Protein AF-A0AAT9GBE4-F1 (afdb_monomer_lite)

Structure (mmCIF, N/CA/C/O backbone):
data_AF-A0AAT9GBE4-F1
#
_entry.id   AF-A0AAT9GBE4-F1
#
loop_
_atom_site.group_PDB
_atom_site.id
_atom_site.type_symbol
_atom_site.label_atom_id
_atom_site.label_alt_id
_atom_site.label_comp_id
_atom_site.label_asym_id
_atom_site.label_entity_id
_atom_site.label_seq_id
_atom_site.pdbx_PDB_ins_code
_atom_site.Cartn_x
_atom_site.Cartn_y
_atom_site.Cartn_z
_atom_site.occupancy
_atom_site.B_iso_or_equiv
_atom_site.auth_seq_id
_atom_site.auth_comp_id
_atom_site.auth_asym_id
_atom_site.auth_atom_id
_atom_site.pdbx_PDB_model_num
ATOM 1 N N . MET A 1 1 ? -16.857 6.912 0.104 1.00 52.94 1 MET A N 1
ATOM 2 C CA . MET A 1 1 ? -17.558 5.994 -0.826 1.00 52.94 1 MET A CA 1
ATOM 3 C C . MET A 1 1 ? -19.018 6.396 -0.884 1.00 52.94 1 MET A C 1
ATOM 5 O O . MET A 1 1 ? -19.527 6.775 0.161 1.00 52.94 1 MET A O 1
ATOM 9 N N . PRO A 1 2 ? -19.689 6.331 -2.043 1.00 53.78 2 PRO A N 1
ATOM 10 C CA . PRO A 1 2 ? -21.144 6.397 -2.057 1.00 53.78 2 PRO A CA 1
ATOM 11 C C . PRO A 1 2 ? -21.708 5.208 -1.261 1.00 53.78 2 PRO A C 1
ATOM 13 O O . PRO A 1 2 ? -21.199 4.089 -1.367 1.00 53.78 2 PRO A O 1
ATOM 16 N N . ASP A 1 3 ? -22.737 5.452 -0.448 1.00 60.16 3 ASP A N 1
ATOM 17 C CA . ASP A 1 3 ? -23.318 4.482 0.499 1.00 60.16 3 ASP A CA 1
ATOM 18 C C . ASP A 1 3 ? -23.775 3.165 -0.157 1.00 60.16 3 ASP A C 1
ATOM 20 O O . ASP A 1 3 ? -23.921 2.136 0.504 1.00 60.16 3 ASP A O 1
ATOM 24 N N . ASN A 1 4 ? -23.976 3.163 -1.478 1.00 71.44 4 ASN A N 1
ATOM 25 C CA . ASN A 1 4 ? -24.408 1.991 -2.231 1.00 71.44 4 ASN A CA 1
ATOM 26 C C . ASN A 1 4 ? -23.377 0.850 -2.219 1.00 71.44 4 ASN A C 1
ATOM 28 O O . ASN A 1 4 ? -23.770 -0.303 -2.068 1.00 71.44 4 ASN A O 1
ATOM 32 N N . VAL A 1 5 ? -22.077 1.134 -2.333 1.00 71.81 5 VAL A N 1
ATOM 33 C CA . VAL A 1 5 ? -21.060 0.080 -2.461 1.00 71.81 5 VAL A CA 1
ATOM 34 C C . VAL A 1 5 ? -20.840 -0.635 -1.129 1.00 71.81 5 VAL A C 1
ATOM 36 O O . VAL A 1 5 ? -20.756 -1.859 -1.109 1.00 71.81 5 VAL A O 1
ATOM 39 N N . LEU A 1 6 ? -20.824 0.090 -0.006 1.00 70.81 6 LEU A N 1
ATOM 40 C CA . LEU A 1 6 ? -20.710 -0.533 1.318 1.00 70.81 6 LEU A CA 1
ATOM 41 C C . LEU A 1 6 ? -21.883 -1.480 1.589 1.00 70.81 6 LEU A C 1
ATOM 43 O O . LEU A 1 6 ? -21.689 -2.591 2.079 1.00 70.81 6 LEU A O 1
ATOM 47 N N . ASN A 1 7 ? -23.096 -1.045 1.248 1.00 76.56 7 ASN A N 1
ATOM 48 C CA . ASN A 1 7 ? -24.302 -1.846 1.425 1.00 76.56 7 ASN A CA 1
ATOM 49 C C . ASN A 1 7 ? -24.305 -3.091 0.528 1.00 76.56 7 ASN A C 1
ATOM 51 O O . ASN A 1 7 ? -24.763 -4.145 0.965 1.00 76.56 7 ASN A O 1
ATOM 55 N N . ILE A 1 8 ? -23.763 -2.995 -0.692 1.00 79.81 8 ILE A N 1
ATOM 56 C CA . ILE A 1 8 ? -23.572 -4.151 -1.580 1.00 79.81 8 ILE A CA 1
ATOM 57 C C . ILE A 1 8 ? -22.571 -5.132 -0.963 1.00 79.81 8 ILE A C 1
ATOM 59 O O . ILE A 1 8 ? -22.898 -6.303 -0.804 1.00 79.81 8 ILE A O 1
ATOM 63 N N . VAL A 1 9 ? -21.393 -4.659 -0.549 1.00 75.38 9 VAL A N 1
ATOM 64 C CA . VAL A 1 9 ? -20.337 -5.514 0.021 1.00 75.38 9 VAL A CA 1
ATOM 65 C C . VAL A 1 9 ? -20.817 -6.219 1.290 1.00 75.38 9 VAL A C 1
ATOM 67 O O . VAL A 1 9 ? -20.665 -7.432 1.410 1.00 75.38 9 VAL A O 1
ATOM 70 N N . LYS A 1 10 ? -21.468 -5.492 2.208 1.00 76.44 10 LYS A N 1
ATOM 71 C CA . LYS A 1 10 ? -22.056 -6.086 3.417 1.00 76.44 10 LYS A CA 1
ATOM 72 C C . LYS A 1 10 ? -23.102 -7.144 3.078 1.00 76.44 10 LYS A C 1
ATOM 74 O O . LYS A 1 10 ? -23.070 -8.221 3.659 1.00 76.44 10 LYS A O 1
ATOM 79 N N . ARG A 1 11 ? -24.004 -6.858 2.131 1.00 77.44 11 ARG A N 1
ATOM 80 C CA . ARG A 1 11 ? -25.055 -7.800 1.725 1.00 77.44 11 ARG A CA 1
ATOM 81 C C . ARG A 1 11 ? -24.477 -9.075 1.122 1.00 77.44 11 ARG A C 1
ATOM 83 O O . ARG A 1 11 ? -24.991 -10.145 1.419 1.00 77.44 11 ARG A O 1
ATOM 90 N N . GLU A 1 12 ? -23.467 -8.971 0.264 1.00 77.12 12 GLU A N 1
ATOM 91 C CA . GLU A 1 12 ? -22.858 -10.148 -0.363 1.00 77.12 12 GLU A CA 1
ATOM 92 C C . GLU A 1 12 ? -22.108 -11.004 0.657 1.00 77.12 12 GLU A C 1
ATOM 94 O O . GLU A 1 12 ? -22.296 -12.214 0.683 1.00 77.12 12 GLU A O 1
ATOM 99 N N . LEU A 1 13 ? -21.345 -10.385 1.559 1.00 70.81 13 LEU A N 1
ATOM 100 C CA . LEU A 1 13 ? -20.557 -11.127 2.542 1.00 70.81 13 LEU A CA 1
ATOM 101 C C . LEU A 1 13 ? -21.417 -11.719 3.679 1.00 70.81 13 LEU A C 1
ATOM 103 O O . LEU A 1 13 ? -21.074 -12.760 4.231 1.00 70.81 13 LEU A O 1
ATOM 107 N N . GLN A 1 14 ? -22.554 -11.099 4.029 1.00 70.50 14 GLN A N 1
ATOM 108 C CA . GLN A 1 14 ? -23.476 -11.626 5.051 1.00 70.50 14 GLN A CA 1
ATOM 109 C C . GLN A 1 14 ? -24.170 -12.927 4.622 1.00 70.50 14 GLN A C 1
ATOM 111 O O . GLN A 1 14 ? -24.633 -13.675 5.482 1.00 70.50 14 GLN A O 1
ATOM 116 N N . LYS A 1 15 ? -24.244 -13.216 3.315 1.00 70.25 15 LYS A N 1
ATOM 117 C CA . LYS A 1 15 ? -24.845 -14.459 2.796 1.00 70.25 15 LYS A CA 1
ATOM 118 C C . LYS A 1 15 ? -24.085 -15.712 3.225 1.00 70.25 15 LYS A C 1
ATOM 120 O O . LYS A 1 15 ? -24.659 -16.793 3.184 1.00 70.25 15 LYS A O 1
ATOM 125 N N . GLU A 1 16 ? -22.828 -15.568 3.633 1.00 68.56 16 GLU A N 1
ATOM 126 C CA . GLU A 1 16 ? -21.970 -16.680 4.038 1.00 68.56 16 GLU A CA 1
ATOM 127 C C . GLU A 1 16 ? -21.886 -16.867 5.567 1.00 68.56 16 GLU A C 1
ATOM 129 O O . GLU A 1 16 ? -21.057 -17.638 6.033 1.00 68.56 16 GLU A O 1
ATOM 134 N N . GLU A 1 17 ? -22.720 -16.179 6.361 1.00 67.12 17 GLU A N 1
ATOM 135 C CA . GLU A 1 17 ? -22.729 -16.280 7.838 1.00 67.12 17 GLU A CA 1
ATOM 136 C C . GLU A 1 17 ? -21.445 -15.752 8.526 1.00 67.12 17 GLU A C 1
ATOM 138 O O . GLU A 1 17 ? -21.218 -15.966 9.716 1.00 67.12 17 GLU A O 1
ATOM 143 N N . TRP A 1 18 ? -20.613 -14.989 7.808 1.00 66.94 18 TRP A N 1
ATOM 144 C CA . TRP A 1 18 ? -19.428 -14.343 8.378 1.00 66.94 18 TRP A CA 1
ATOM 145 C C . TRP A 1 18 ? -19.826 -13.138 9.238 1.00 66.94 18 TRP A C 1
ATOM 147 O O . TRP A 1 18 ? -20.577 -12.256 8.806 1.00 66.94 18 TRP A O 1
ATOM 157 N N . VAL A 1 19 ? -19.259 -13.047 10.445 1.00 64.38 19 VAL A N 1
ATOM 158 C CA . VAL A 1 19 ? -19.305 -11.814 11.241 1.00 64.38 19 VAL A CA 1
ATOM 159 C C . VAL A 1 19 ? -18.430 -10.774 10.547 1.00 64.38 19 VAL A C 1
ATOM 161 O O . VAL A 1 19 ? -17.203 -10.847 10.563 1.00 64.38 19 VAL A O 1
ATOM 164 N N . LEU A 1 20 ? -19.080 -9.814 9.897 1.00 66.75 20 LEU A N 1
ATOM 165 C CA . LEU A 1 20 ? -18.417 -8.751 9.150 1.00 66.75 20 LEU A CA 1
ATOM 166 C C . LEU A 1 20 ? -18.062 -7.583 10.050 1.00 66.75 20 LEU A C 1
ATOM 168 O O . LEU A 1 20 ? -18.857 -6.657 10.221 1.00 66.75 20 LEU A O 1
ATOM 172 N N . ASP A 1 21 ? -16.832 -7.596 10.543 1.00 74.00 21 ASP A N 1
ATOM 173 C CA . ASP A 1 21 ? -16.206 -6.421 11.142 1.00 74.00 21 ASP A CA 1
ATOM 174 C C . ASP A 1 21 ? -15.461 -5.611 10.065 1.00 74.00 21 ASP A C 1
ATOM 176 O O . ASP A 1 21 ? -14.234 -5.566 9.993 1.00 74.00 21 ASP A O 1
ATOM 180 N N . ILE A 1 22 ? -16.228 -5.035 9.128 1.00 74.38 22 ILE A N 1
ATOM 181 C CA . ILE A 1 22 ? -15.681 -4.141 8.098 1.00 74.38 22 ILE A CA 1
ATOM 182 C C . ILE A 1 22 ? -15.601 -2.729 8.664 1.00 74.38 22 ILE A C 1
ATOM 184 O O . ILE A 1 22 ? -16.623 -2.050 8.822 1.00 74.38 22 ILE A O 1
ATOM 188 N N . ARG A 1 23 ? -14.372 -2.251 8.850 1.00 78.12 23 ARG A N 1
ATOM 189 C CA . ARG A 1 23 ? -14.071 -0.862 9.189 1.00 78.12 23 ARG A CA 1
ATOM 190 C C . ARG A 1 23 ? -13.731 -0.060 7.934 1.00 78.12 23 ARG A C 1
ATOM 192 O O . ARG A 1 23 ? -12.927 -0.481 7.107 1.00 78.12 23 ARG A O 1
ATOM 199 N N . ILE A 1 24 ? -14.337 1.119 7.801 1.00 80.88 24 ILE A N 1
ATOM 200 C CA . ILE A 1 24 ? -13.970 2.090 6.765 1.00 80.88 24 ILE A CA 1
ATOM 201 C C . ILE A 1 24 ? -13.000 3.084 7.385 1.00 80.88 24 ILE A C 1
ATOM 203 O O . ILE A 1 24 ? -13.379 3.838 8.278 1.00 80.88 24 ILE A O 1
ATOM 207 N N . SER A 1 25 ? -11.771 3.104 6.880 1.00 81.25 25 SER A N 1
ATOM 208 C CA . SER A 1 25 ? -10.796 4.118 7.267 1.00 81.25 25 SER A CA 1
ATOM 209 C C . SER A 1 25 ? -11.173 5.481 6.665 1.00 81.25 25 SER A C 1
ATOM 211 O O . SER A 1 25 ? -11.481 5.550 5.469 1.00 81.25 25 SER A O 1
ATOM 213 N N . PRO A 1 26 ? -11.116 6.582 7.436 1.00 80.38 26 PRO A N 1
ATOM 214 C CA . PRO A 1 26 ? -11.306 7.940 6.925 1.00 80.38 26 PRO A CA 1
ATOM 215 C C . PRO A 1 26 ? -10.069 8.481 6.186 1.00 80.38 26 PRO A C 1
ATOM 217 O O . PRO A 1 26 ? -10.047 9.652 5.804 1.00 80.38 26 PRO A O 1
ATOM 220 N N . THR A 1 27 ? -9.027 7.659 6.011 1.00 80.62 27 THR A N 1
ATOM 221 C CA . THR A 1 27 ? -7.773 8.035 5.350 1.00 80.62 27 THR A CA 1
ATOM 222 C C . THR A 1 27 ? -8.025 8.687 3.994 1.00 80.62 27 THR A C 1
ATOM 224 O O . THR A 1 27 ? -8.875 8.253 3.210 1.00 80.62 27 THR A O 1
ATOM 227 N N . LYS A 1 28 ? -7.257 9.745 3.708 1.00 81.56 28 LYS A N 1
ATOM 228 C CA . LYS A 1 28 ? -7.362 10.491 2.457 1.00 81.56 28 LYS A CA 1
ATOM 229 C C . LYS A 1 28 ? -7.174 9.546 1.273 1.00 81.56 28 LYS A C 1
ATOM 231 O O . LYS A 1 28 ? -6.143 8.898 1.143 1.00 81.56 28 LYS A O 1
ATOM 236 N N . GLN A 1 29 ? -8.162 9.513 0.389 1.00 83.19 29 GLN A N 1
ATOM 237 C CA . GLN A 1 29 ? -8.060 8.756 -0.848 1.00 83.19 29 GLN A CA 1
ATOM 238 C C . GLN A 1 29 ? -7.088 9.447 -1.806 1.00 83.19 29 GLN A C 1
ATOM 240 O O . GLN A 1 29 ? -6.993 10.679 -1.853 1.00 83.19 29 GLN A O 1
ATOM 245 N N . GLN A 1 30 ? -6.380 8.647 -2.590 1.00 83.75 30 GLN A N 1
ATOM 246 C CA . GLN A 1 30 ? -5.583 9.156 -3.692 1.00 83.75 30 GLN A CA 1
ATOM 247 C C . GLN A 1 30 ? -6.470 9.903 -4.697 1.00 83.75 30 GLN A C 1
ATOM 249 O O . GLN A 1 30 ? -7.597 9.497 -4.977 1.00 83.75 30 GLN A O 1
ATOM 254 N N . SER A 1 31 ? -5.953 11.010 -5.227 1.00 85.56 31 SER A N 1
ATOM 255 C CA . SER A 1 31 ? -6.701 11.915 -6.102 1.00 85.56 31 SER A CA 1
ATOM 256 C C . SER A 1 31 ? -6.435 11.722 -7.595 1.00 85.56 31 SER A C 1
ATOM 258 O O . SER A 1 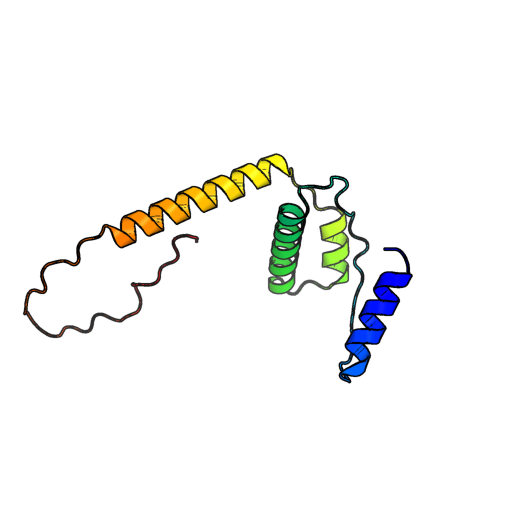31 ? -7.142 12.314 -8.404 1.00 85.56 31 SER A O 1
ATOM 260 N N . ASP A 1 32 ? -5.418 10.946 -7.972 1.00 84.44 32 ASP A N 1
ATOM 261 C CA . ASP A 1 32 ? -5.126 10.628 -9.373 1.00 84.44 32 ASP A CA 1
ATOM 262 C C . ASP A 1 32 ? -5.639 9.228 -9.757 1.00 84.44 32 ASP A C 1
ATOM 264 O O . ASP A 1 32 ? -5.876 8.375 -8.903 1.00 84.44 32 ASP A O 1
ATOM 268 N N . GLY A 1 33 ? -5.840 8.999 -11.057 1.00 85.06 33 GLY A N 1
ATOM 269 C CA . GLY A 1 33 ? -6.460 7.775 -11.573 1.00 85.06 33 GLY A CA 1
ATOM 270 C C . GLY A 1 33 ? -5.507 6.615 -11.876 1.00 85.06 33 GLY A C 1
ATOM 271 O O . GLY A 1 33 ? -5.973 5.608 -12.401 1.00 85.06 33 GLY A O 1
ATOM 272 N N . TYR A 1 34 ? -4.198 6.730 -11.619 1.00 87.81 34 TYR A N 1
ATOM 273 C CA . TYR A 1 34 ? -3.206 5.771 -12.142 1.00 87.81 34 TYR A CA 1
ATOM 274 C C . TYR A 1 34 ? -2.151 5.297 -11.132 1.00 87.81 34 TYR A C 1
ATOM 276 O O . TYR A 1 34 ? -1.455 4.319 -11.407 1.00 87.81 34 TYR A O 1
ATOM 284 N N . ASN A 1 35 ? -2.023 5.921 -9.957 1.00 89.62 35 ASN A N 1
ATOM 285 C CA . ASN A 1 35 ? -1.132 5.433 -8.893 1.00 89.62 35 ASN A CA 1
ATOM 286 C C . ASN A 1 35 ? -1.836 4.540 -7.845 1.00 89.62 35 ASN A C 1
ATOM 288 O O . ASN A 1 35 ? -1.243 4.258 -6.807 1.00 89.62 35 ASN A O 1
ATOM 292 N N . CYS A 1 36 ? -3.072 4.077 -8.103 1.00 89.88 36 CYS A N 1
ATOM 293 C CA . CYS A 1 36 ? -3.882 3.322 -7.128 1.00 89.88 36 CYS A CA 1
ATOM 294 C C . CYS A 1 36 ? -3.175 2.082 -6.574 1.00 89.88 36 CYS A C 1
ATOM 296 O O . CYS A 1 36 ? -3.274 1.804 -5.382 1.00 89.88 36 CYS A O 1
ATOM 298 N N . GLY A 1 37 ? -2.401 1.385 -7.410 1.00 91.75 37 GLY A N 1
ATOM 299 C CA . GLY A 1 37 ? -1.592 0.246 -6.980 1.00 91.75 37 GLY A CA 1
ATOM 300 C C . GLY A 1 37 ? -0.482 0.632 -5.998 1.00 91.75 37 GLY A C 1
ATOM 301 O O . GLY A 1 37 ? -0.364 0.017 -4.945 1.00 91.75 37 GLY A O 1
ATOM 302 N N . ILE A 1 38 ? 0.292 1.679 -6.302 1.00 93.44 38 ILE A N 1
ATOM 303 C CA . ILE A 1 38 ? 1.395 2.150 -5.441 1.00 93.44 38 ILE A CA 1
ATOM 304 C C . ILE A 1 38 ? 0.840 2.652 -4.109 1.00 93.44 38 ILE A C 1
ATOM 306 O O . ILE A 1 38 ? 1.339 2.291 -3.048 1.00 93.44 38 ILE A O 1
ATOM 310 N N . PHE A 1 39 ? -0.241 3.431 -4.157 1.00 92.06 39 PHE A N 1
ATOM 311 C CA . PHE A 1 39 ? -0.905 3.916 -2.956 1.00 92.06 39 PHE A CA 1
ATOM 312 C C . PHE A 1 39 ? -1.417 2.763 -2.085 1.00 92.06 39 PHE A C 1
ATOM 314 O O . PHE A 1 39 ? -1.231 2.788 -0.870 1.00 92.06 39 PHE A O 1
ATOM 321 N N . ALA A 1 40 ? -2.027 1.735 -2.683 1.00 92.00 40 ALA A N 1
ATOM 322 C CA . ALA A 1 40 ? -2.481 0.560 -1.945 1.00 92.00 40 ALA A CA 1
ATOM 323 C C . ALA A 1 40 ? -1.315 -0.189 -1.280 1.00 92.00 40 ALA A C 1
ATOM 325 O O . ALA A 1 40 ? -1.428 -0.556 -0.112 1.00 92.00 40 ALA A O 1
ATOM 326 N N . LEU A 1 41 ? -0.195 -0.370 -1.989 1.00 94.31 41 LEU A N 1
ATOM 327 C CA . LEU A 1 41 ? 0.992 -1.050 -1.465 1.00 94.31 41 LEU A CA 1
ATOM 328 C C . LEU A 1 41 ? 1.619 -0.302 -0.285 1.00 94.31 41 LEU A C 1
ATOM 330 O O . LEU A 1 41 ? 1.875 -0.914 0.747 1.00 94.31 41 LEU A O 1
ATOM 334 N N . GLU A 1 42 ? 1.809 1.013 -0.396 1.00 94.25 42 GLU A N 1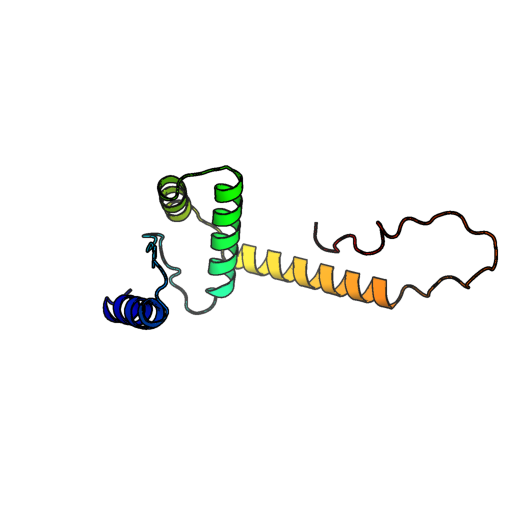
ATOM 335 C CA . GLU A 1 42 ? 2.402 1.819 0.681 1.00 94.25 42 GLU A CA 1
ATOM 336 C C . GLU A 1 42 ? 1.510 1.862 1.929 1.00 94.25 42 GLU A C 1
ATOM 338 O O . GLU A 1 42 ? 1.991 1.703 3.053 1.00 94.25 42 GLU A O 1
ATOM 343 N N . ASN A 1 43 ? 0.188 1.996 1.758 1.00 93.06 43 ASN A N 1
ATOM 344 C CA . ASN A 1 43 ? -0.735 1.921 2.892 1.00 93.06 43 ASN A CA 1
ATOM 345 C C . ASN A 1 43 ? -0.737 0.520 3.522 1.00 93.06 43 ASN A C 1
ATOM 347 O O . ASN A 1 43 ? -0.696 0.410 4.745 1.00 93.06 43 ASN A O 1
ATOM 351 N N . ALA A 1 44 ? -0.737 -0.549 2.718 1.00 94.00 44 ALA A N 1
ATOM 352 C CA . ALA A 1 44 ? -0.677 -1.920 3.223 1.00 94.00 44 ALA A CA 1
ATOM 353 C C . ALA A 1 44 ? 0.627 -2.193 3.984 1.00 94.00 44 ALA A C 1
ATOM 355 O O . ALA A 1 44 ? 0.594 -2.788 5.064 1.00 94.00 44 ALA A O 1
ATOM 356 N N . HIS A 1 45 ? 1.761 -1.711 3.469 1.00 94.81 45 HIS A N 1
ATOM 357 C CA . HIS A 1 45 ? 3.048 -1.779 4.153 1.00 94.81 45 HIS A CA 1
ATOM 358 C C . HIS A 1 45 ? 2.979 -1.071 5.510 1.00 94.81 45 HIS A C 1
ATOM 360 O O . HIS A 1 45 ? 3.330 -1.662 6.534 1.00 94.81 45 HIS A O 1
ATOM 366 N N . LYS A 1 46 ? 2.442 0.157 5.546 1.00 95.12 46 LYS A N 1
ATOM 367 C CA . LYS A 1 46 ? 2.350 0.922 6.791 1.00 95.12 46 LYS A CA 1
ATOM 368 C C . LYS A 1 46 ? 1.420 0.276 7.818 1.00 95.12 46 LYS A C 1
ATOM 370 O O . LYS A 1 46 ? 1.778 0.207 8.993 1.00 95.12 46 LYS A O 1
ATOM 375 N N . ILE A 1 47 ? 0.264 -0.222 7.381 1.00 95.06 47 ILE A N 1
ATOM 376 C CA . ILE A 1 47 ? -0.674 -0.974 8.226 1.00 95.06 47 ILE A CA 1
ATOM 377 C C . ILE A 1 47 ? 0.021 -2.208 8.799 1.00 95.06 47 ILE A C 1
ATOM 379 O O . ILE A 1 47 ? -0.013 -2.410 10.006 1.00 95.06 47 ILE A O 1
ATOM 383 N N . THR A 1 48 ? 0.700 -2.992 7.958 1.00 96.62 48 THR A N 1
ATOM 384 C CA . THR A 1 48 ? 1.411 -4.208 8.384 1.00 96.62 48 THR A CA 1
ATOM 385 C C . THR A 1 48 ? 2.471 -3.893 9.436 1.00 96.62 48 THR A C 1
ATOM 387 O O . THR A 1 48 ? 2.532 -4.565 10.462 1.00 96.62 48 THR A O 1
ATOM 390 N N . GLN A 1 49 ? 3.267 -2.838 9.230 1.00 97.31 49 GLN A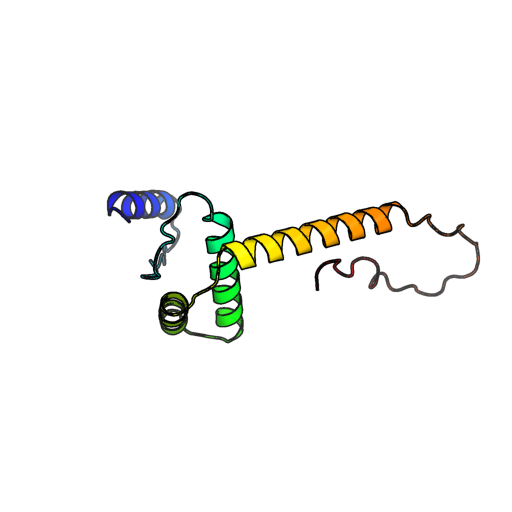 N 1
ATOM 391 C CA . GLN A 1 49 ? 4.249 -2.393 10.218 1.00 97.31 49 GLN A CA 1
ATOM 392 C C . GLN A 1 49 ? 3.581 -2.062 11.560 1.00 97.31 49 GLN A C 1
ATOM 394 O O . GLN A 1 49 ? 4.043 -2.508 12.603 1.00 97.31 49 GLN A O 1
ATOM 399 N N . MET A 1 50 ? 2.487 -1.301 11.539 1.00 97.19 50 MET A N 1
ATOM 400 C CA . MET A 1 50 ? 1.804 -0.877 12.762 1.00 97.19 50 MET A CA 1
ATOM 401 C C . MET A 1 50 ? 1.088 -2.028 13.474 1.00 97.19 50 MET A C 1
ATOM 403 O O . MET A 1 50 ? 1.075 -2.060 14.700 1.00 97.19 50 MET A O 1
ATOM 407 N N . LEU A 1 51 ? 0.544 -2.993 12.733 1.00 95.69 51 LEU A N 1
ATOM 408 C CA . LEU A 1 51 ? -0.011 -4.215 13.314 1.00 95.69 51 LEU A CA 1
ATOM 409 C C . LEU A 1 51 ? 1.074 -5.047 14.005 1.00 95.69 51 LEU A C 1
ATOM 411 O O . LEU A 1 51 ? 0.842 -5.540 15.100 1.00 95.69 51 LEU A O 1
ATOM 415 N N . ASN A 1 52 ? 2.270 -5.141 13.417 1.00 96.69 52 ASN A N 1
ATOM 416 C CA . ASN A 1 52 ? 3.416 -5.808 14.049 1.00 96.69 52 ASN A CA 1
ATOM 417 C C . ASN A 1 52 ? 3.940 -5.062 15.292 1.00 96.69 52 ASN A C 1
ATOM 419 O O . ASN A 1 52 ? 4.649 -5.648 16.103 1.00 96.69 52 ASN A O 1
ATOM 423 N N . GLU A 1 53 ? 3.617 -3.774 15.432 1.00 97.25 53 GLU A N 1
ATOM 424 C CA . GLU A 1 53 ? 3.901 -2.943 16.610 1.00 97.25 53 GLU A CA 1
ATOM 425 C C . GLU A 1 53 ? 2.734 -2.943 17.626 1.00 97.25 53 GLU A C 1
ATOM 427 O O . GLU A 1 53 ? 2.690 -2.077 18.505 1.00 97.25 53 GLU A O 1
ATOM 432 N N . ASP A 1 54 ? 1.774 -3.867 17.483 1.00 96.38 54 ASP A N 1
ATOM 433 C CA . ASP A 1 54 ? 0.564 -4.002 18.308 1.00 96.38 54 ASP A CA 1
ATOM 434 C C . ASP A 1 54 ? -0.263 -2.703 18.417 1.00 96.38 54 ASP A C 1
ATOM 436 O O . ASP A 1 54 ? -0.894 -2.413 19.438 1.00 96.38 54 ASP A O 1
ATOM 440 N N . LYS A 1 55 ? -0.259 -1.877 17.361 1.00 97.25 55 LYS A N 1
ATOM 441 C CA . LYS A 1 55 ? -1.009 -0.615 17.331 1.00 97.25 55 LYS A CA 1
ATOM 442 C C . LYS A 1 55 ? -2.501 -0.846 17.171 1.00 97.25 55 LYS A C 1
ATOM 444 O O . LYS A 1 55 ? -2.949 -1.681 16.387 1.00 97.25 55 LYS A O 1
ATOM 449 N N . SER A 1 56 ? -3.281 -0.024 17.868 1.00 94.81 56 SER A N 1
ATOM 450 C CA . SER A 1 56 ? -4.733 -0.010 17.717 1.00 94.81 56 SER A CA 1
ATOM 451 C C . SER A 1 56 ? -5.150 0.493 16.330 1.00 94.81 56 SER A C 1
ATOM 453 O O . SER A 1 56 ? -4.461 1.298 15.699 1.00 94.81 56 SER A O 1
ATOM 455 N N . PHE A 1 57 ? -6.329 0.078 15.863 1.00 91.50 57 PHE A N 1
ATOM 456 C CA . PHE A 1 57 ? -6.874 0.562 14.591 1.00 91.50 57 PHE A CA 1
ATOM 457 C C . PHE A 1 57 ? -7.086 2.085 14.564 1.00 91.50 57 PHE A C 1
ATOM 459 O O . PHE A 1 57 ? -6.963 2.700 13.507 1.00 91.50 57 PHE A O 1
ATOM 466 N N . ASP A 1 58 ? -7.348 2.710 15.714 1.00 92.44 58 ASP A N 1
ATOM 467 C CA . ASP A 1 58 ? -7.486 4.167 15.821 1.00 92.44 58 ASP A CA 1
ATOM 468 C C . ASP A 1 58 ? -6.142 4.882 15.618 1.00 92.44 58 ASP A C 1
ATOM 470 O O . ASP A 1 58 ? -6.073 5.904 14.932 1.00 92.44 58 ASP A O 1
ATOM 474 N N . GLU A 1 59 ? -5.051 4.327 16.158 1.00 94.75 59 GLU A N 1
ATOM 475 C CA . GLU A 1 59 ? -3.697 4.819 15.889 1.00 94.75 59 GLU A CA 1
ATOM 476 C C . GLU A 1 59 ? -3.315 4.640 14.419 1.00 94.75 59 GLU A C 1
ATOM 478 O O . GLU A 1 59 ? -2.699 5.538 13.841 1.00 94.75 59 GLU A O 1
ATOM 483 N N . ILE A 1 60 ? -3.693 3.511 13.810 1.00 94.19 60 ILE A N 1
ATOM 484 C CA . ILE A 1 60 ? -3.468 3.242 12.385 1.00 94.19 60 ILE A CA 1
ATOM 485 C C . ILE A 1 60 ? -4.193 4.286 11.535 1.00 94.19 60 ILE A C 1
ATOM 487 O O . ILE A 1 60 ? -3.544 4.963 10.740 1.00 94.19 60 ILE A O 1
ATOM 491 N N . ASP A 1 61 ? -5.496 4.491 11.741 1.00 92.38 61 ASP A N 1
ATOM 492 C CA . ASP A 1 61 ? -6.277 5.478 10.985 1.00 92.38 61 ASP A CA 1
ATOM 493 C C . ASP A 1 61 ? -5.708 6.892 11.135 1.00 92.38 61 ASP A C 1
ATOM 495 O O . ASP A 1 61 ? -5.554 7.620 10.148 1.00 92.38 61 ASP A O 1
ATOM 499 N N . LYS A 1 62 ? -5.323 7.272 12.360 1.00 92.75 62 LYS A N 1
ATOM 500 C CA . LYS A 1 62 ? -4.659 8.553 12.601 1.00 92.75 62 LYS A CA 1
ATOM 501 C C . LYS A 1 62 ? -3.359 8.647 11.808 1.00 92.75 62 LYS A C 1
ATOM 503 O O . LYS A 1 62 ? -3.133 9.643 11.120 1.00 92.75 62 LYS A O 1
ATOM 508 N N . LYS A 1 63 ? -2.513 7.617 11.866 1.00 93.06 63 LYS A N 1
ATOM 509 C CA . LYS A 1 63 ? -1.204 7.655 11.216 1.00 93.06 63 LYS A CA 1
ATOM 510 C C . LYS A 1 63 ? -1.321 7.691 9.700 1.00 93.06 63 LYS A C 1
ATOM 51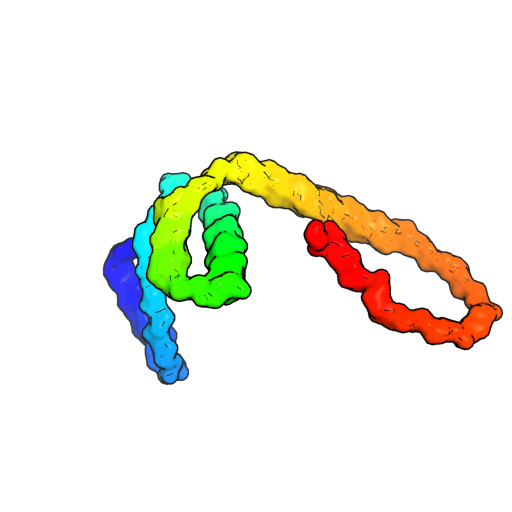2 O O . LYS A 1 63 ? -0.599 8.462 9.078 1.00 93.06 63 LYS A O 1
ATOM 517 N N . LEU A 1 64 ? -2.235 6.918 9.122 1.00 91.69 64 LEU A N 1
ATOM 518 C CA . LEU A 1 64 ? -2.505 6.918 7.686 1.00 91.69 64 LEU A CA 1
ATOM 519 C C . LEU A 1 64 ? -3.038 8.274 7.200 1.00 91.69 64 LEU A C 1
ATOM 521 O O . LEU A 1 64 ? -2.675 8.713 6.114 1.00 91.69 64 LEU A O 1
ATOM 525 N N . SER A 1 65 ? -3.824 8.989 8.014 1.00 89.50 65 SER A N 1
ATOM 526 C CA . SER A 1 65 ? -4.295 10.340 7.668 1.00 89.50 65 SER A CA 1
ATOM 527 C C . SER A 1 65 ? -3.165 11.380 7.567 1.00 89.50 65 SER A C 1
ATOM 529 O O . SER A 1 65 ? -3.246 12.326 6.780 1.00 89.50 65 SER A O 1
ATOM 531 N N . GLU A 1 66 ? -2.097 11.191 8.346 1.00 89.50 66 GLU A N 1
ATOM 532 C CA . GLU A 1 66 ? -0.910 12.053 8.379 1.00 89.50 66 GLU A CA 1
ATOM 533 C C . GLU A 1 66 ? 0.183 11.588 7.406 1.00 89.50 66 GLU A C 1
ATOM 535 O O . GLU A 1 66 ? 1.081 12.363 7.062 1.00 89.50 66 GLU A O 1
ATOM 540 N N . TYR A 1 67 ? 0.130 10.323 6.986 1.00 87.12 67 TYR A N 1
ATOM 541 C CA . TYR A 1 67 ? 1.159 9.689 6.182 1.00 87.12 67 TYR A CA 1
ATOM 542 C C . TYR A 1 67 ? 1.158 10.256 4.764 1.00 87.12 67 TYR A C 1
ATOM 544 O O . TYR A 1 67 ? 0.162 10.224 4.042 1.00 87.12 67 TYR A O 1
ATOM 552 N N . LYS A 1 68 ? 2.303 10.812 4.375 1.00 87.00 68 LYS A N 1
ATOM 553 C CA . LYS A 1 68 ? 2.532 11.390 3.056 1.00 87.00 68 LYS A CA 1
ATOM 554 C C . LYS A 1 68 ? 3.778 10.760 2.471 1.00 87.00 68 LYS A C 1
ATOM 556 O O . LYS A 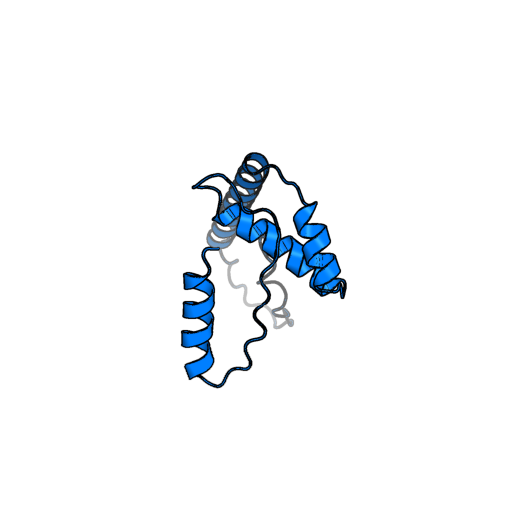1 68 ? 4.795 10.656 3.150 1.00 87.00 68 LYS A O 1
ATOM 561 N N . PHE A 1 69 ? 3.677 10.384 1.213 1.00 88.62 69 PHE A N 1
ATOM 562 C CA . PHE A 1 69 ? 4.763 9.849 0.414 1.00 88.62 69 PHE A CA 1
ATOM 563 C C . PHE A 1 69 ? 4.622 10.399 -1.001 1.00 88.62 69 PHE A C 1
ATOM 565 O O . PHE A 1 69 ? 3.511 10.705 -1.450 1.00 88.62 69 PHE A O 1
ATOM 572 N N . ASP A 1 70 ? 5.750 10.568 -1.680 1.00 90.94 70 ASP A N 1
ATOM 573 C CA . ASP A 1 70 ? 5.763 10.982 -3.074 1.00 90.94 70 ASP A CA 1
ATOM 574 C C . ASP A 1 70 ? 5.519 9.755 -3.961 1.00 90.94 70 ASP A C 1
ATOM 576 O O . ASP A 1 70 ? 6.260 8.772 -3.936 1.00 90.94 70 ASP A O 1
ATOM 580 N N . LEU A 1 71 ? 4.435 9.793 -4.734 1.00 90.12 71 LEU A N 1
ATOM 581 C CA . LEU A 1 71 ? 4.031 8.673 -5.583 1.00 90.12 71 LEU A CA 1
ATOM 582 C C . LEU A 1 71 ? 5.013 8.415 -6.731 1.00 90.12 71 LEU A C 1
ATOM 584 O O . LEU A 1 71 ? 5.145 7.267 -7.156 1.00 90.12 71 LEU A O 1
ATOM 588 N N . ASN A 1 72 ? 5.694 9.446 -7.235 1.00 90.69 72 ASN A N 1
ATOM 589 C CA . ASN A 1 72 ? 6.695 9.283 -8.286 1.00 90.69 72 ASN A CA 1
ATOM 590 C C . ASN A 1 72 ? 7.976 8.679 -7.717 1.00 90.69 72 ASN A C 1
ATOM 592 O O . ASN A 1 72 ? 8.503 7.737 -8.303 1.00 90.69 72 ASN A O 1
ATOM 596 N N . GLU A 1 73 ? 8.416 9.146 -6.548 1.00 94.62 73 GLU A N 1
ATOM 597 C CA . GLU A 1 73 ? 9.564 8.555 -5.852 1.00 94.62 73 GLU A CA 1
ATOM 598 C C . GLU A 1 73 ? 9.322 7.066 -5.576 1.00 94.62 73 GLU A C 1
ATOM 600 O O . GLU A 1 73 ? 10.138 6.216 -5.934 1.00 94.62 73 GLU A O 1
ATOM 605 N N . LYS A 1 74 ? 8.139 6.723 -5.052 1.00 94.50 74 LYS A N 1
ATOM 606 C CA . LYS A 1 74 ? 7.758 5.326 -4.816 1.00 94.50 74 LYS A CA 1
ATOM 607 C C . LYS A 1 74 ? 7.678 4.506 -6.093 1.00 94.50 74 LYS A C 1
ATOM 609 O O . LYS A 1 74 ? 8.113 3.358 -6.117 1.00 94.50 74 LYS A O 1
ATOM 614 N N . ARG A 1 75 ? 7.180 5.081 -7.188 1.00 93.44 75 ARG A N 1
ATOM 615 C CA . ARG A 1 75 ? 7.176 4.413 -8.496 1.00 93.44 75 ARG A CA 1
ATOM 616 C C . ARG A 1 75 ? 8.590 4.049 -8.948 1.00 93.44 75 ARG A C 1
ATOM 618 O O . ARG A 1 75 ? 8.797 2.938 -9.440 1.00 93.44 75 ARG A O 1
ATOM 625 N N . GLU A 1 76 ? 9.543 4.962 -8.797 1.00 95.25 76 GLU A N 1
ATOM 626 C CA . GLU A 1 76 ? 10.946 4.720 -9.142 1.00 95.25 76 GLU A CA 1
ATOM 627 C C . GLU A 1 76 ? 11.588 3.671 -8.226 1.00 95.25 76 GLU A C 1
ATOM 629 O O . GLU A 1 76 ? 12.289 2.784 -8.719 1.00 95.25 76 GLU A O 1
ATOM 634 N N . GLU A 1 77 ? 11.305 3.725 -6.922 1.00 95.81 77 GLU A N 1
ATOM 635 C CA . GLU A 1 77 ? 11.755 2.739 -5.932 1.00 95.81 77 GLU A CA 1
ATOM 636 C C . GLU A 1 77 ? 11.276 1.325 -6.297 1.00 95.81 77 GLU A C 1
ATOM 638 O O . GLU A 1 77 ? 12.095 0.420 -6.472 1.00 95.81 77 GLU A O 1
ATOM 643 N N . PHE A 1 78 ? 9.969 1.148 -6.524 1.00 93.75 78 PHE A N 1
ATOM 644 C CA . PHE A 1 78 ? 9.405 -0.140 -6.935 1.00 93.75 78 PHE A CA 1
ATOM 645 C C . PHE A 1 78 ? 9.982 -0.627 -8.266 1.00 93.75 78 PHE A C 1
ATOM 647 O O . PHE A 1 78 ? 10.285 -1.809 -8.414 1.00 93.75 78 PHE A O 1
ATOM 654 N N . THR A 1 79 ? 10.167 0.272 -9.235 1.00 94.38 79 THR A N 1
ATOM 655 C CA . THR A 1 79 ? 10.744 -0.087 -10.539 1.00 94.38 79 THR A CA 1
ATOM 656 C C . THR A 1 79 ? 12.168 -0.618 -10.382 1.00 94.38 79 THR A C 1
ATOM 658 O O . THR A 1 79 ? 12.516 -1.636 -10.979 1.00 94.38 79 THR A O 1
ATOM 661 N N . ARG A 1 80 ? 12.982 0.035 -9.546 1.00 95.81 80 ARG A N 1
ATOM 662 C CA . ARG A 1 80 ? 14.358 -0.386 -9.269 1.00 95.81 80 ARG A CA 1
ATOM 663 C C . ARG A 1 80 ? 14.405 -1.748 -8.585 1.00 95.81 80 ARG A C 1
ATOM 665 O O . ARG A 1 80 ? 15.136 -2.619 -9.049 1.00 95.81 80 ARG A O 1
ATOM 672 N N . ALA A 1 81 ? 13.576 -1.950 -7.562 1.00 94.19 81 ALA A N 1
ATOM 673 C CA . ALA A 1 81 ? 13.481 -3.227 -6.860 1.00 94.19 81 ALA A CA 1
ATOM 674 C C . ALA A 1 81 ? 13.101 -4.378 -7.810 1.00 94.19 81 ALA A C 1
ATOM 676 O O . ALA A 1 81 ? 13.688 -5.456 -7.749 1.00 94.19 81 ALA A O 1
ATOM 677 N N . LEU A 1 82 ? 12.171 -4.142 -8.744 1.00 93.38 82 LEU A N 1
ATOM 678 C CA . LEU A 1 82 ? 11.783 -5.140 -9.746 1.00 93.38 82 LEU A CA 1
ATOM 679 C C . LEU A 1 82 ? 12.913 -5.462 -10.736 1.00 93.38 82 LEU A C 1
ATOM 681 O O . LEU A 1 82 ? 13.116 -6.631 -11.059 1.00 93.38 82 LEU A O 1
ATOM 685 N N . MET A 1 83 ? 13.664 -4.457 -11.198 1.00 93.62 83 MET A N 1
ATOM 686 C CA . MET A 1 83 ? 14.817 -4.675 -12.085 1.00 93.62 83 MET A CA 1
ATOM 687 C C . MET A 1 83 ? 15.933 -5.472 -11.396 1.00 93.62 83 MET A C 1
ATOM 689 O O . MET A 1 83 ? 16.559 -6.337 -12.013 1.00 93.62 83 MET A O 1
ATOM 693 N N . GLU A 1 84 ? 16.192 -5.189 -10.119 1.00 94.06 84 GLU A N 1
ATOM 694 C CA . GLU A 1 84 ? 17.185 -5.912 -9.320 1.00 94.06 84 GLU A CA 1
ATOM 695 C C . GLU A 1 84 ? 16.769 -7.367 -9.076 1.00 94.06 84 GLU A C 1
ATOM 697 O O . GLU A 1 84 ? 17.581 -8.277 -9.261 1.00 94.06 84 GLU A O 1
ATOM 702 N N . ASP A 1 85 ? 15.497 -7.603 -8.751 1.00 89.56 85 ASP A N 1
ATOM 703 C CA . ASP A 1 85 ? 14.935 -8.946 -8.598 1.00 89.56 85 ASP A CA 1
ATOM 704 C C . ASP A 1 85 ? 15.004 -9.750 -9.910 1.00 89.56 85 ASP A C 1
ATOM 706 O O . ASP A 1 85 ? 15.411 -10.915 -9.911 1.00 89.56 85 ASP A O 1
ATOM 710 N N . GLU A 1 86 ? 14.693 -9.130 -11.054 1.00 90.25 86 GLU A N 1
ATOM 711 C CA . GLU A 1 86 ? 14.808 -9.777 -12.365 1.00 90.25 86 GLU A CA 1
ATOM 712 C C . GLU A 1 86 ? 16.257 -10.159 -12.692 1.00 90.25 86 GLU A C 1
ATOM 714 O O . GLU A 1 86 ? 16.526 -11.294 -13.103 1.00 90.25 86 GLU A O 1
ATOM 719 N N . LYS A 1 87 ? 17.205 -9.251 -12.437 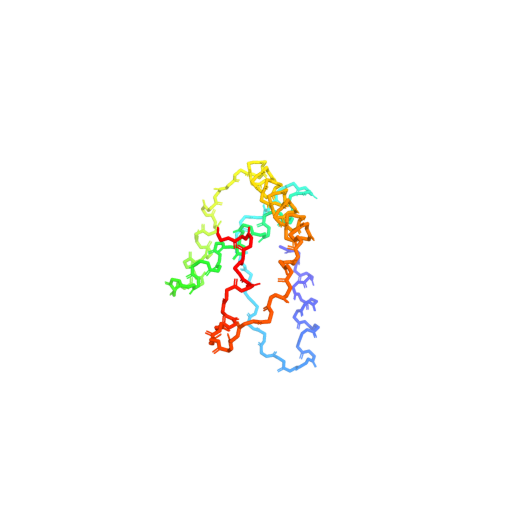1.00 89.31 87 LYS A N 1
ATOM 720 C CA . LYS A 1 87 ? 18.635 -9.524 -12.607 1.00 89.31 87 LYS A CA 1
ATOM 721 C C . LYS A 1 87 ? 19.101 -10.665 -11.700 1.00 89.31 87 LYS A C 1
ATOM 723 O O . LYS A 1 87 ? 19.795 -11.568 -12.163 1.00 89.31 87 LYS A O 1
ATOM 728 N N . CYS A 1 88 ? 18.677 -10.670 -10.437 1.00 85.00 88 CYS A N 1
ATOM 729 C CA . CYS A 1 88 ? 19.004 -11.736 -9.492 1.00 85.00 88 CYS A CA 1
ATOM 730 C C . CYS A 1 88 ? 18.476 -13.097 -9.973 1.00 85.00 88 CYS A C 1
ATOM 732 O O . CYS A 1 88 ? 19.197 -14.098 -9.956 1.00 85.00 88 CYS A O 1
ATOM 734 N N . LYS A 1 89 ? 17.234 -13.140 -10.472 1.00 86.38 89 LYS A N 1
ATOM 735 C CA . LYS A 1 89 ? 16.637 -14.352 -11.055 1.00 86.38 89 LYS A CA 1
ATOM 736 C C . LYS A 1 89 ? 17.417 -14.847 -12.268 1.00 86.38 89 LYS A C 1
ATOM 738 O O . LYS A 1 89 ? 17.599 -16.056 -12.418 1.00 86.38 89 LYS A O 1
ATOM 743 N N . GLU A 1 90 ? 17.889 -13.940 -13.114 1.00 87.06 90 GLU A N 1
ATOM 744 C CA . GLU A 1 90 ? 18.701 -14.282 -14.279 1.00 87.06 90 GLU A CA 1
ATOM 745 C C . GLU A 1 90 ? 20.075 -14.842 -13.884 1.00 87.06 90 GLU A C 1
ATOM 747 O O . GLU A 1 90 ? 20.482 -15.893 -14.382 1.00 87.06 90 GLU A O 1
ATOM 752 N N . ASP A 1 91 ? 20.750 -14.230 -12.911 1.00 83.88 91 ASP A N 1
ATOM 753 C CA . ASP A 1 91 ? 22.020 -14.736 -12.378 1.00 83.88 91 ASP A CA 1
ATOM 754 C C . ASP A 1 91 ? 21.861 -16.138 -11.766 1.00 83.88 91 ASP A C 1
ATOM 756 O O . ASP A 1 91 ? 22.701 -17.020 -11.977 1.00 83.88 91 ASP A O 1
ATOM 760 N N . LEU A 1 92 ? 20.757 -16.388 -11.052 1.00 82.50 92 LEU A N 1
ATOM 761 C CA . LEU A 1 92 ? 20.433 -17.709 -10.505 1.00 82.50 92 LEU A CA 1
ATOM 762 C C . LEU A 1 92 ? 20.179 -18.753 -11.600 1.00 82.50 92 LEU A C 1
ATOM 764 O O . LEU A 1 92 ? 20.626 -19.893 -11.452 1.00 82.50 92 LEU A O 1
ATOM 768 N N . ARG A 1 93 ? 19.513 -18.383 -12.704 1.00 81.75 93 ARG A N 1
ATOM 769 C CA . ARG A 1 93 ? 19.335 -19.264 -13.874 1.00 81.75 93 ARG A CA 1
ATOM 770 C C . ARG A 1 93 ? 20.668 -19.586 -14.553 1.00 81.75 93 ARG A C 1
ATOM 772 O O . ARG A 1 93 ? 20.882 -20.725 -14.967 1.00 81.75 93 ARG A O 1
ATOM 779 N N . ASN A 1 94 ? 21.569 -18.609 -14.620 1.00 80.56 94 ASN A N 1
ATOM 780 C CA . ASN A 1 94 ? 22.852 -18.717 -15.313 1.00 80.56 94 ASN A CA 1
ATOM 781 C C . ASN A 1 94 ? 23.977 -19.341 -14.473 1.00 80.56 94 ASN A C 1
ATOM 783 O O . ASN A 1 94 ? 25.022 -19.713 -15.020 1.00 80.56 94 ASN A O 1
ATOM 787 N N . ARG A 1 95 ? 23.778 -19.540 -13.161 1.00 75.69 95 ARG A N 1
ATOM 788 C CA . ARG A 1 95 ? 24.679 -20.351 -12.329 1.00 75.69 95 ARG A CA 1
ATOM 789 C C . ARG A 1 95 ? 24.678 -21.800 -12.823 1.00 75.69 95 ARG A C 1
ATOM 791 O O . ARG A 1 95 ? 23.855 -22.624 -12.425 1.00 75.69 95 ARG A O 1
ATOM 798 N N . LYS A 1 96 ? 25.659 -22.140 -13.668 1.00 61.97 96 LYS A N 1
ATOM 799 C CA . LYS A 1 96 ? 25.983 -23.530 -14.017 1.00 61.97 96 LYS A CA 1
ATOM 800 C C . LYS A 1 96 ? 26.151 -24.324 -12.723 1.00 61.97 96 LYS A C 1
ATOM 802 O O . LYS A 1 96 ? 26.993 -23.981 -11.892 1.00 61.97 96 LYS A O 1
ATOM 807 N N . ARG A 1 97 ? 25.361 -25.392 -12.557 1.00 58.22 97 ARG A N 1
ATOM 808 C CA . ARG A 1 97 ? 25.579 -26.363 -11.476 1.00 58.22 97 ARG A CA 1
ATOM 809 C C . ARG A 1 97 ? 27.049 -26.793 -11.529 1.00 58.22 97 ARG A C 1
ATOM 811 O O . ARG A 1 97 ? 27.497 -27.181 -12.613 1.00 58.22 97 ARG A O 1
ATOM 818 N N . PRO A 1 98 ? 27.803 -26.732 -10.417 1.00 55.84 98 PRO A N 1
ATOM 819 C CA . PRO A 1 98 ? 29.152 -27.269 -10.413 1.00 55.84 98 PRO A CA 1
ATOM 820 C C . PRO A 1 98 ? 29.092 -28.746 -10.837 1.00 55.84 98 PRO A C 1
ATOM 822 O O . PRO A 1 98 ? 28.093 -29.421 -10.545 1.00 55.84 98 PRO A O 1
ATOM 825 N N . PRO A 1 99 ? 30.114 -29.261 -11.547 1.00 48.94 99 PRO A N 1
ATOM 826 C CA . PRO A 1 99 ? 30.191 -30.678 -11.865 1.00 48.94 99 PRO A CA 1
ATOM 827 C C . PRO A 1 99 ? 29.976 -31.472 -10.581 1.00 48.94 99 PRO A C 1
ATOM 829 O O . PRO A 1 99 ? 30.588 -31.173 -9.557 1.00 48.94 99 PRO A O 1
ATOM 832 N N . ARG A 1 100 ? 29.070 -32.451 -10.619 1.00 50.06 100 ARG A N 1
ATOM 833 C CA . ARG A 1 100 ? 28.756 -33.298 -9.468 1.00 50.06 100 ARG A CA 1
ATOM 834 C C . ARG A 1 100 ? 29.978 -34.170 -9.168 1.00 50.06 100 ARG A C 1
ATOM 836 O O . ARG A 1 100 ? 30.070 -35.295 -9.653 1.00 50.06 100 ARG A O 1
ATOM 843 N N . THR A 1 101 ? 30.940 -33.647 -8.416 1.00 47.25 101 THR A N 1
ATOM 844 C CA . THR A 1 101 ? 32.070 -34.421 -7.910 1.00 47.25 101 THR A CA 1
ATOM 845 C C . THR A 1 101 ? 31.538 -35.412 -6.883 1.00 47.25 101 THR A C 1
ATOM 847 O O . THR A 1 101 ? 30.890 -35.055 -5.900 1.00 47.25 101 THR A O 1
ATOM 850 N N . LYS A 1 102 ? 31.746 -36.699 -7.164 1.00 53.25 102 LYS A N 1
ATOM 851 C CA . LYS A 1 102 ? 31.418 -37.797 -6.257 1.00 53.25 102 LYS A CA 1
ATOM 852 C C . LYS A 1 102 ? 32.439 -37.820 -5.116 1.00 53.25 102 LYS A C 1
ATOM 854 O O . LYS A 1 102 ? 33.373 -38.607 -5.189 1.00 53.25 102 LYS A O 1
ATOM 859 N N . THR A 1 103 ? 32.255 -37.014 -4.072 1.00 42.25 103 THR A N 1
ATOM 860 C CA . THR A 1 103 ? 33.005 -37.215 -2.823 1.00 42.25 103 THR A CA 1
ATOM 861 C C . THR A 1 103 ? 32.163 -36.839 -1.605 1.00 42.25 103 THR A C 1
ATOM 863 O O . THR A 1 103 ? 31.832 -35.678 -1.408 1.00 42.25 103 THR A O 1
ATOM 866 N N . SER A 1 104 ? 31.843 -37.881 -0.833 1.00 42.62 104 SER A N 1
ATOM 867 C CA . SER A 1 104 ? 31.426 -37.955 0.574 1.00 42.62 104 SER A CA 1
ATOM 868 C C . SER A 1 104 ? 30.251 -37.103 1.066 1.00 42.62 104 SER A C 1
ATOM 870 O O . SER A 1 104 ? 30.282 -35.878 1.094 1.00 42.62 104 SER A O 1
ATOM 872 N N . GLN A 1 105 ? 29.230 -37.816 1.554 1.00 49.56 105 GLN A N 1
ATOM 873 C CA . GLN A 1 105 ? 28.158 -37.306 2.405 1.00 49.56 105 GLN A CA 1
ATOM 874 C C . GLN A 1 105 ? 28.741 -36.487 3.565 1.00 49.56 105 GLN A C 1
ATOM 876 O O . GLN A 1 105 ? 29.237 -37.034 4.544 1.00 49.56 105 GLN A O 1
ATOM 881 N N . SER A 1 106 ? 28.637 -35.171 3.455 1.00 41.62 106 SER A N 1
ATOM 882 C CA . SER A 1 106 ? 28.553 -34.266 4.591 1.00 41.62 106 SER A CA 1
ATOM 883 C C . SER A 1 106 ? 27.235 -33.521 4.435 1.00 41.62 106 SER A C 1
ATOM 885 O O . SER A 1 106 ? 26.872 -33.105 3.332 1.00 41.62 106 SER A O 1
ATOM 887 N N . SER A 1 107 ? 26.468 -33.469 5.515 1.00 49.12 107 SER A N 1
ATOM 888 C CA . SER A 1 107 ? 25.141 -32.874 5.619 1.00 49.12 107 SER A CA 1
ATOM 889 C C . SER A 1 107 ? 25.163 -31.401 5.210 1.00 49.12 107 SER A C 1
ATOM 891 O O . SER A 1 107 ? 25.382 -30.518 6.034 1.00 49.12 107 SER A O 1
ATOM 893 N N . ILE A 1 108 ? 24.911 -31.131 3.930 1.00 41.44 108 ILE A N 1
ATOM 894 C CA . ILE A 1 108 ? 24.523 -29.800 3.473 1.00 41.44 108 ILE A CA 1
ATOM 895 C C . ILE A 1 108 ? 23.063 -29.644 3.888 1.00 41.44 108 ILE A C 1
ATOM 897 O O . ILE A 1 108 ? 22.156 -30.191 3.252 1.00 41.44 108 ILE A O 1
ATOM 901 N N . SER A 1 109 ? 22.853 -28.951 5.006 1.00 42.00 109 SER A N 1
ATOM 902 C CA . SER A 1 109 ? 21.555 -28.421 5.398 1.00 42.00 109 SER A CA 1
ATOM 903 C C . SER A 1 109 ? 20.933 -27.717 4.192 1.00 42.00 109 SER A C 1
ATOM 905 O O . SER A 1 109 ? 21.535 -26.856 3.548 1.00 42.00 109 SER A O 1
ATOM 907 N N . ARG A 1 110 ? 19.707 -28.116 3.851 1.00 43.88 110 ARG A N 1
ATOM 908 C CA . ARG A 1 110 ? 18.883 -27.520 2.788 1.00 43.88 110 ARG A CA 1
ATOM 909 C C . ARG A 1 110 ? 18.390 -26.108 3.151 1.00 43.88 110 ARG A C 1
ATOM 911 O O . ARG A 1 110 ? 17.319 -25.714 2.711 1.00 43.88 110 ARG A O 1
ATOM 918 N N . GLU A 1 111 ? 19.135 -25.348 3.944 1.00 41.97 111 GLU A N 1
ATOM 919 C CA . GLU A 1 111 ? 18.662 -24.073 4.498 1.00 41.97 111 GLU A CA 1
ATOM 920 C C . GLU A 1 111 ? 19.072 -22.847 3.673 1.00 41.97 111 GLU A C 1
ATOM 922 O O . GLU A 1 111 ? 18.458 -21.800 3.813 1.00 41.97 111 GLU A O 1
ATOM 927 N N . ASN A 1 112 ? 20.009 -22.963 2.724 1.00 41.75 112 ASN A N 1
ATOM 928 C CA . ASN A 1 112 ? 20.575 -21.775 2.058 1.00 41.75 112 ASN A CA 1
ATOM 929 C C . ASN A 1 112 ? 20.242 -21.623 0.562 1.00 41.75 112 ASN A C 1
ATOM 931 O O . ASN A 1 112 ? 20.884 -20.840 -0.131 1.00 41.75 112 ASN A O 1
ATOM 935 N N . ALA A 1 113 ? 19.251 -22.350 0.034 1.00 42.38 113 ALA A N 1
ATOM 936 C CA . ALA A 1 113 ? 18.865 -22.249 -1.384 1.00 42.38 113 ALA A CA 1
ATOM 937 C C . ALA A 1 113 ? 17.643 -21.346 -1.651 1.00 42.38 113 ALA A C 1
ATOM 939 O O . ALA A 1 113 ? 17.160 -21.304 -2.778 1.00 42.38 113 ALA A O 1
ATOM 940 N N . SER A 1 114 ? 17.147 -20.628 -0.642 1.00 48.47 114 SER A N 1
ATOM 941 C CA . SER A 1 114 ? 16.000 -19.722 -0.781 1.00 48.47 114 SER A CA 1
ATOM 942 C C . SER A 1 114 ? 16.202 -18.428 0.008 1.00 48.47 114 SER A C 1
ATOM 944 O O . SER A 1 114 ? 15.288 -17.937 0.663 1.00 48.47 114 SER A O 1
ATOM 946 N N . LEU A 1 115 ? 17.415 -17.876 -0.022 1.00 47.44 115 LEU A N 1
ATOM 947 C CA . LEU A 1 115 ? 17.638 -16.506 0.429 1.00 47.44 115 LEU A CA 1
ATOM 948 C C . LEU A 1 115 ? 17.146 -15.564 -0.672 1.00 47.44 115 LEU A C 1
ATOM 950 O O . LEU A 1 115 ? 17.826 -15.351 -1.672 1.00 47.44 115 LEU A O 1
ATOM 954 N N . CYS A 1 116 ? 15.900 -15.123 -0.485 1.00 52.56 116 CYS A N 1
ATOM 955 C CA . CYS A 1 116 ? 15.336 -13.841 -0.894 1.00 52.56 116 CYS A CA 1
ATOM 956 C C . CYS A 1 116 ? 16.291 -12.952 -1.706 1.00 52.56 116 CYS A C 1
ATOM 958 O O . CYS A 1 116 ? 17.211 -12.361 -1.148 1.00 52.56 116 CYS A O 1
ATOM 960 N N . CYS A 1 117 ? 16.007 -12.772 -2.999 1.00 54.34 117 CYS A N 1
ATOM 961 C CA . CYS A 1 117 ? 16.565 -11.658 -3.777 1.00 54.34 117 CYS A CA 1
ATOM 962 C C . CYS A 1 117 ? 15.974 -10.293 -3.357 1.00 54.34 117 CYS A C 1
ATOM 964 O O . CYS A 1 117 ? 16.332 -9.276 -3.935 1.00 54.34 117 CYS A O 1
ATOM 966 N N . ILE A 1 118 ? 15.082 -10.268 -2.361 1.00 53.34 118 ILE A N 1
ATOM 967 C CA . ILE A 1 118 ? 14.536 -9.061 -1.743 1.00 53.34 118 ILE A CA 1
ATOM 968 C C . ILE A 1 118 ? 14.580 -9.293 -0.225 1.00 53.34 118 ILE A C 1
ATOM 970 O O . ILE A 1 118 ? 13.735 -10.011 0.314 1.00 53.34 118 ILE A O 1
ATOM 974 N N . MET A 1 119 ? 15.613 -8.777 0.441 1.00 38.88 119 MET A N 1
ATOM 975 C CA . MET A 1 119 ? 15.597 -8.498 1.883 1.00 38.88 119 MET A CA 1
ATOM 976 C C . MET A 1 119 ? 15.601 -6.990 2.060 1.00 38.88 119 MET A C 1
ATOM 978 O O . MET A 1 119 ? 16.458 -6.353 1.409 1.00 38.88 119 MET A O 1
#

Radius of gyration: 22.48 Å; chains: 1; bounding box: 58×50×34 Å

InterPro domains:
  IPR038765 Papain-like cysteine peptidase superfamily [SSF54001] (18-61)

Foldseek 3Di:
DPPVVVVVVCVVVVVVVDPDPDDDQPADDDDDDPLNVLLVVVLVVQVVVCVVVVHDPVVSSVCSNVDDDDSVVSVVVVVVLVVQVVVVVVVVVVPDDPPPPPDDDDDPDPPPPDPDSPD

Organism: NCBI:txid3113640

Secondary structure (DSSP, 8-state):
--HHHHHHHHHHHHTTT-----PPP-PPPP-SSS-HHHHHHHHHHHHHHHHHTT--HHHHHHHHHH----HHHHHHHHHHHHHHHHHHHHHHHH-PPPP----------TTSS---S--

pLDDT: mean 77.97, std 17.95, range [38.88, 97.31]

Sequence (119 aa):
MPDNVLNIVKRELQKEEWVLDIRISPTKQQSDGYNCGIFALENAHKITQMLNEDKSFDEIDKKLSEYKFDLNEKREEFTRALMEDEKCKEDLRNRKRPPRTKTSQSSISRENASLCCIM